Protein AF-A0AAV8WWB4-F1 (afdb_monomer)

Secondary structure (DSSP, 8-state):
------TT-EEEE----HHHHTTT----EEEEEEEEETTEEEEEEEEE--S---GGGTT-PPP-EEEEEE-S--TTPPPEE----TTTT--GGGEEE-TTS-EEEE---HHHHHHH-TTEE--TTS-GGGPEEE--S-EEEEE-

Foldseek 3Di:
DDDADDQQDWDWDWDWDPVCVVPVDLAWEWIWTWGHDNQKIWTATEGDHDPPDDVPNQPTAYKGFQWKFFPDPPPPFDIQGQPDPCQVVADPVQFRHHPVRRGRDGHQDLVSCCVRRVLHHSDPPRPSVSITMDRHSDIDTDID

Organism: NCBI:txid1586634

Structure (mmCIF, N/CA/C/O backbone):
data_AF-A0AAV8WWB4-F1
#
_entry.id   AF-A0AAV8WWB4-F1
#
loop_
_atom_site.group_PDB
_atom_site.id
_atom_site.type_symbol
_atom_site.label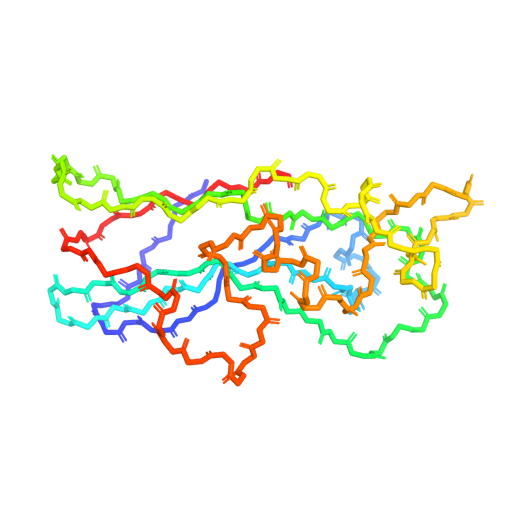_atom_id
_atom_site.label_alt_id
_atom_site.label_comp_id
_atom_site.label_asym_id
_atom_site.label_entity_id
_atom_site.label_seq_id
_atom_site.pdbx_PDB_ins_code
_atom_site.Cartn_x
_atom_site.Cartn_y
_atom_site.Cartn_z
_atom_site.occupancy
_atom_site.B_iso_or_equiv
_atom_site.auth_seq_id
_atom_site.auth_comp_id
_atom_site.auth_asym_id
_atom_site.auth_atom_id
_atom_site.pdbx_PDB_model_num
ATOM 1 N N . ALA A 1 1 ? -10.577 -7.244 -13.104 1.00 81.75 1 ALA A N 1
ATOM 2 C CA . ALA A 1 1 ? -10.768 -6.107 -14.028 1.00 81.75 1 ALA A CA 1
ATOM 3 C C . ALA A 1 1 ? -9.422 -5.768 -14.648 1.00 81.75 1 ALA A C 1
ATOM 5 O O . ALA A 1 1 ? -8.414 -6.030 -14.002 1.00 81.75 1 ALA A O 1
ATOM 6 N N . SER A 1 2 ? -9.411 -5.204 -15.853 1.00 86.19 2 SER A N 1
ATOM 7 C CA . SER A 1 2 ? -8.187 -4.791 -16.547 1.00 86.19 2 SER A CA 1
ATOM 8 C C . SER A 1 2 ? -8.357 -3.358 -17.031 1.00 86.19 2 SER A C 1
ATOM 10 O O . SER A 1 2 ? -9.446 -2.986 -17.465 1.00 86.19 2 SER A O 1
ATOM 12 N N . ILE A 1 3 ? -7.303 -2.558 -16.913 1.00 88.81 3 ILE A N 1
ATOM 13 C CA . ILE A 1 3 ? -7.277 -1.149 -17.306 1.00 88.81 3 ILE A CA 1
ATOM 14 C C . ILE A 1 3 ? -6.007 -0.948 -18.132 1.00 88.81 3 ILE A C 1
ATOM 16 O O . ILE A 1 3 ? -4.960 -1.489 -17.781 1.00 88.81 3 ILE A O 1
ATOM 20 N N . VAL A 1 4 ? -6.117 -0.202 -19.229 1.00 89.75 4 VAL A N 1
ATOM 21 C CA . VAL A 1 4 ? -4.979 0.235 -20.043 1.00 89.75 4 VAL A CA 1
ATOM 22 C C . VAL A 1 4 ? -4.732 1.702 -19.720 1.00 89.75 4 VAL A C 1
ATOM 24 O O . VAL A 1 4 ? -5.682 2.483 -19.657 1.00 89.75 4 VAL A O 1
ATOM 27 N N . VAL A 1 5 ? -3.475 2.052 -19.477 1.00 87.69 5 VAL A N 1
ATOM 28 C CA . VAL A 1 5 ? -3.032 3.416 -19.174 1.00 87.69 5 VAL A CA 1
ATOM 29 C C . VAL A 1 5 ? -1.979 3.847 -20.192 1.00 87.69 5 VAL A C 1
ATOM 31 O O . VAL A 1 5 ? -1.421 3.002 -20.888 1.00 87.69 5 VAL A O 1
ATOM 34 N N . GLU A 1 6 ? -1.739 5.152 -20.300 1.00 87.19 6 GLU A N 1
ATOM 35 C CA . GLU A 1 6 ? -0.713 5.713 -21.187 1.00 87.19 6 GLU A CA 1
ATOM 36 C C . GLU A 1 6 ? 0.713 5.393 -20.695 1.00 87.19 6 GLU A C 1
ATOM 38 O O . GLU A 1 6 ? 0.941 5.179 -19.504 1.00 87.19 6 GLU A O 1
ATOM 43 N N . ASP A 1 7 ? 1.694 5.406 -21.602 1.00 80.75 7 ASP A N 1
ATOM 44 C CA . ASP A 1 7 ? 3.087 5.014 -21.314 1.00 80.75 7 ASP A CA 1
ATOM 45 C C . ASP A 1 7 ? 3.827 5.964 -20.350 1.00 80.75 7 ASP A C 1
ATOM 47 O O . ASP A 1 7 ? 4.860 5.609 -19.786 1.00 80.75 7 ASP A O 1
ATOM 51 N N . ASN A 1 8 ? 3.314 7.177 -20.147 1.00 81.50 8 ASN A N 1
ATOM 52 C CA . ASN A 1 8 ? 3.821 8.172 -19.195 1.00 81.50 8 ASN A CA 1
ATOM 53 C C . ASN A 1 8 ? 2.869 8.368 -18.002 1.00 81.50 8 ASN A C 1
ATOM 55 O O . ASN A 1 8 ? 2.942 9.378 -17.292 1.00 81.50 8 ASN A O 1
ATOM 59 N N . TRP A 1 9 ? 1.931 7.439 -17.810 1.00 85.06 9 TRP A N 1
ATOM 60 C CA . TRP A 1 9 ? 0.906 7.578 -16.795 1.00 85.06 9 TRP A CA 1
ATOM 61 C C . TRP A 1 9 ? 1.513 7.561 -15.392 1.00 85.06 9 TRP A C 1
ATOM 63 O O . TRP A 1 9 ? 2.316 6.702 -15.028 1.00 85.06 9 TRP A O 1
ATOM 73 N N . SER A 1 10 ? 1.074 8.508 -14.571 1.00 84.25 10 SER A N 1
ATOM 74 C CA . SER A 1 10 ? 1.368 8.553 -13.146 1.00 84.25 10 SER A CA 1
ATOM 75 C C . SER A 1 10 ? 0.056 8.682 -12.405 1.00 84.25 10 SER A C 1
ATOM 77 O O . SER A 1 10 ? -0.716 9.616 -12.640 1.00 84.25 10 SER A O 1
ATOM 79 N N . GLY A 1 11 ? -0.217 7.740 -11.512 1.00 82.62 11 GLY A N 1
ATOM 80 C CA . GLY A 1 11 ? -1.476 7.756 -10.803 1.00 82.62 11 GLY A CA 1
ATOM 81 C C . GLY A 1 11 ? -1.571 6.759 -9.668 1.00 82.62 11 GLY A C 1
ATOM 82 O O . GLY A 1 11 ? -0.602 6.164 -9.193 1.00 82.62 11 GLY A O 1
ATOM 83 N N . ARG A 1 12 ? -2.800 6.654 -9.179 1.00 80.88 12 ARG A N 1
ATOM 84 C CA . ARG A 1 12 ? -3.166 5.956 -7.954 1.00 80.88 12 ARG A CA 1
ATOM 85 C C . ARG A 1 12 ? -4.295 4.985 -8.282 1.00 80.88 12 ARG A C 1
ATOM 87 O O . ARG A 1 12 ? -5.247 5.360 -8.959 1.00 80.88 12 ARG A O 1
ATOM 94 N N . ILE A 1 13 ? -4.195 3.753 -7.796 1.00 81.50 13 ILE A N 1
ATOM 95 C CA . ILE A 1 13 ? -5.238 2.728 -7.878 1.00 81.50 13 ILE A CA 1
ATOM 96 C C . ILE A 1 13 ? -5.637 2.360 -6.452 1.00 81.50 13 ILE A C 1
ATOM 98 O O . ILE A 1 13 ? -4.793 2.034 -5.622 1.00 81.50 13 ILE A O 1
ATOM 102 N N . TRP A 1 14 ? -6.929 2.404 -6.158 1.00 76.25 14 TRP A N 1
ATOM 103 C CA . TRP A 1 14 ? -7.485 2.007 -4.868 1.00 76.25 14 TRP A CA 1
ATOM 104 C C . TRP A 1 14 ? -8.812 1.285 -5.084 1.00 76.25 14 TRP A C 1
ATOM 106 O O . TRP A 1 14 ? -9.434 1.393 -6.143 1.00 76.25 14 TRP A O 1
ATOM 116 N N . ALA A 1 15 ? -9.251 0.544 -4.072 1.00 73.56 15 ALA A N 1
ATOM 117 C CA . ALA A 1 15 ? -10.566 -0.077 -4.055 1.00 73.56 15 ALA A CA 1
ATOM 118 C C . ALA A 1 15 ? -11.411 0.486 -2.922 1.00 73.56 15 ALA A C 1
ATOM 120 O O . ALA A 1 15 ? -10.913 0.978 -1.911 1.00 73.56 15 ALA A O 1
ATOM 121 N N . GLN A 1 16 ? -12.720 0.379 -3.103 1.00 70.50 16 GLN A N 1
ATOM 122 C CA . GLN A 1 16 ? -13.706 0.803 -2.131 1.00 70.50 16 GLN A CA 1
ATOM 123 C C . GLN A 1 16 ? -14.805 -0.261 -2.061 1.00 70.50 16 GLN A C 1
ATOM 125 O O . GLN A 1 16 ? -15.253 -0.744 -3.104 1.00 70.50 16 GLN A O 1
ATOM 130 N N . SER A 1 17 ? -15.234 -0.626 -0.845 1.00 65.75 17 SER A N 1
ATOM 131 C CA . SER A 1 17 ? -16.342 -1.573 -0.676 1.00 65.75 17 SER A CA 1
ATOM 132 C C . SER A 1 17 ? -17.645 -1.000 -1.246 1.00 65.75 17 SER A C 1
ATOM 134 O O . SER A 1 17 ? -17.825 0.218 -1.359 1.00 65.75 17 SER A O 1
ATOM 136 N N . ALA A 1 18 ? -18.580 -1.878 -1.608 1.00 67.69 18 ALA A N 1
ATOM 137 C CA . ALA A 1 18 ? -19.890 -1.451 -2.089 1.00 67.69 18 ALA A CA 1
ATOM 138 C C . ALA A 1 18 ? -20.659 -0.641 -1.028 1.00 67.69 18 ALA A C 1
ATOM 140 O O . ALA A 1 18 ? -21.346 0.316 -1.386 1.00 67.69 18 ALA A O 1
ATOM 141 N N . GLU A 1 19 ? -20.485 -0.948 0.265 1.00 62.69 19 GLU A N 1
ATOM 142 C CA . GLU A 1 19 ? -21.125 -0.193 1.352 1.00 62.69 19 GLU A CA 1
ATOM 143 C C . GLU A 1 19 ? -20.630 1.261 1.416 1.00 62.69 19 GLU A C 1
ATOM 145 O O . GLU A 1 19 ? -21.394 2.178 1.723 1.00 62.69 19 GLU A O 1
ATOM 150 N N . CYS A 1 20 ? -19.366 1.494 1.056 1.00 62.34 20 CYS A N 1
ATOM 151 C CA . CYS A 1 20 ? -18.754 2.819 1.044 1.00 62.34 20 CYS A CA 1
ATOM 152 C C . CYS A 1 20 ? -19.247 3.722 -0.103 1.00 62.34 20 CYS A C 1
ATOM 154 O O . CYS A 1 20 ? -19.266 4.948 0.056 1.00 62.34 20 CYS A O 1
ATOM 156 N N . LYS A 1 21 ? -19.664 3.151 -1.248 1.00 59.22 21 LYS A N 1
ATOM 157 C CA . LYS A 1 21 ? -20.134 3.921 -2.421 1.00 59.22 21 LYS A CA 1
ATOM 158 C C . LYS A 1 21 ? -21.401 4.730 -2.135 1.00 59.22 21 LYS A C 1
ATOM 160 O O . LYS A 1 21 ? -21.576 5.805 -2.702 1.00 59.22 21 LYS A O 1
ATOM 165 N N . ALA A 1 22 ? -22.265 4.246 -1.244 1.00 55.84 22 ALA A N 1
ATOM 166 C CA . ALA A 1 22 ? -23.535 4.896 -0.923 1.00 55.84 22 ALA A CA 1
ATOM 167 C C . ALA A 1 22 ? -23.400 6.089 0.046 1.00 55.84 22 ALA A C 1
ATOM 169 O O . ALA A 1 22 ? -24.311 6.910 0.124 1.00 55.84 22 ALA A O 1
ATOM 170 N N . LYS A 1 23 ? -22.287 6.201 0.788 1.00 56.09 23 LYS A N 1
ATOM 171 C CA . LYS A 1 23 ? -22.160 7.136 1.926 1.00 56.09 23 LYS A CA 1
ATOM 172 C C . LYS A 1 23 ? -21.008 8.148 1.833 1.00 56.09 23 LYS A C 1
ATOM 174 O O . LYS A 1 23 ? -20.709 8.786 2.834 1.00 56.09 23 LYS A O 1
ATOM 179 N N . ARG A 1 24 ? -20.377 8.337 0.659 1.00 54.19 24 ARG A N 1
ATOM 180 C CA . ARG A 1 24 ? -19.199 9.228 0.473 1.00 54.19 24 ARG A CA 1
ATOM 181 C C . ARG A 1 24 ? -18.171 9.050 1.604 1.00 54.19 24 ARG A C 1
ATOM 183 O O . ARG A 1 24 ? -17.835 9.989 2.320 1.00 54.19 24 ARG A O 1
ATOM 190 N N . CYS A 1 25 ? -17.705 7.817 1.795 1.00 55.00 25 CYS A N 1
ATOM 191 C CA . CYS A 1 25 ? -16.743 7.519 2.850 1.00 55.00 25 CYS A CA 1
ATOM 192 C C . CYS A 1 25 ? -15.353 8.096 2.509 1.00 55.00 25 CYS A C 1
ATOM 194 O O . CYS A 1 25 ? -14.642 7.528 1.683 1.00 55.00 25 CYS A O 1
ATOM 196 N N . ASN A 1 26 ? -14.945 9.173 3.193 1.00 53.44 26 ASN A N 1
ATOM 197 C CA . ASN A 1 26 ? -13.541 9.594 3.317 1.00 53.44 26 ASN A CA 1
ATOM 198 C C . ASN A 1 26 ? -12.842 8.679 4.341 1.00 53.44 26 ASN A C 1
ATOM 200 O O . ASN A 1 26 ? -12.512 9.087 5.452 1.00 53.44 26 ASN A O 1
ATOM 204 N N . SER A 1 27 ? -12.732 7.394 4.007 1.00 53.94 27 SER A N 1
ATOM 205 C CA . SER A 1 27 ? -12.089 6.387 4.859 1.00 53.94 27 SER A CA 1
ATOM 206 C C . SER A 1 27 ? -10.568 6.450 4.687 1.00 53.94 27 SER A C 1
ATOM 208 O O . SER A 1 27 ? -10.124 6.868 3.621 1.00 53.94 27 SER A O 1
ATOM 210 N N . PRO A 1 28 ? -9.735 6.018 5.651 1.00 54.97 28 PRO A N 1
ATOM 211 C CA . PRO A 1 28 ? -8.362 5.640 5.317 1.00 54.97 28 PRO A CA 1
ATOM 212 C C . PRO A 1 28 ? -8.391 4.584 4.207 1.00 54.97 28 PRO A C 1
ATOM 214 O O . PRO A 1 28 ? -9.237 3.693 4.239 1.00 54.97 28 PRO A O 1
ATOM 217 N N . TYR A 1 29 ? -7.512 4.686 3.217 1.00 62.38 29 TYR A N 1
ATOM 218 C CA . TYR A 1 29 ? -7.388 3.686 2.160 1.00 62.38 29 TYR A CA 1
ATOM 219 C C . TYR A 1 29 ? -5.926 3.528 1.779 1.00 62.38 29 TYR A C 1
ATOM 221 O O . TYR A 1 29 ? -5.135 4.470 1.793 1.00 62.38 29 TYR A O 1
ATOM 229 N N . THR A 1 30 ? -5.560 2.311 1.415 1.00 64.69 30 THR A N 1
ATOM 230 C CA . THR A 1 30 ? -4.247 2.070 0.839 1.00 64.69 30 THR A CA 1
ATOM 231 C C . THR A 1 30 ? -4.355 2.194 -0.667 1.00 64.69 30 THR A C 1
ATOM 233 O O . THR A 1 30 ? -5.346 1.812 -1.292 1.00 64.69 30 THR A O 1
ATOM 236 N N . VAL A 1 31 ? -3.327 2.783 -1.244 1.00 72.44 31 VAL A N 1
ATOM 237 C CA . VAL A 1 31 ? -3.236 3.131 -2.647 1.00 72.44 31 VAL A CA 1
ATOM 238 C C . VAL A 1 31 ? -2.080 2.362 -3.245 1.00 72.44 31 VAL A C 1
ATOM 240 O O . VAL A 1 31 ? -0.959 2.426 -2.752 1.00 72.44 31 VAL A O 1
ATOM 243 N N . ALA A 1 32 ? -2.335 1.677 -4.346 1.00 76.38 32 ALA A N 1
ATOM 244 C CA . ALA A 1 32 ? -1.278 1.274 -5.246 1.00 76.38 32 ALA A CA 1
ATOM 245 C C . ALA A 1 32 ? -0.869 2.498 -6.071 1.00 76.38 32 ALA A C 1
ATOM 247 O O . ALA A 1 32 ? -1.681 3.058 -6.809 1.00 76.38 32 ALA A O 1
ATOM 248 N N . VAL A 1 33 ? 0.370 2.944 -5.913 1.00 78.56 33 VAL A N 1
ATOM 249 C CA . VAL A 1 33 ? 0.956 4.030 -6.699 1.00 78.56 33 VAL A CA 1
ATOM 250 C C . VAL A 1 33 ? 1.768 3.395 -7.814 1.00 78.56 33 VAL A C 1
ATOM 252 O O . VAL A 1 33 ? 2.627 2.550 -7.551 1.00 78.56 33 VAL A O 1
ATOM 255 N N . LEU A 1 34 ? 1.494 3.795 -9.052 1.00 78.56 34 LEU A N 1
ATOM 256 C CA . LEU A 1 34 ? 2.315 3.413 -10.192 1.00 78.56 34 LEU A CA 1
ATOM 257 C C . LEU A 1 34 ? 2.664 4.664 -10.990 1.00 78.56 34 LEU A C 1
ATOM 259 O O . LEU A 1 34 ? 1.810 5.519 -11.241 1.00 78.56 34 LEU A O 1
ATOM 263 N N . LYS A 1 35 ? 3.929 4.745 -11.386 1.00 81.12 35 LYS A N 1
ATOM 264 C CA . LYS A 1 35 ? 4.475 5.808 -12.220 1.00 81.12 35 LYS A CA 1
ATOM 265 C C . LYS A 1 35 ? 5.268 5.174 -13.351 1.00 81.12 35 LYS A C 1
ATOM 267 O O . LYS A 1 35 ? 6.272 4.511 -13.097 1.00 81.12 35 LYS A O 1
ATOM 272 N N . PHE A 1 36 ? 4.807 5.362 -14.578 1.00 77.62 36 PHE A N 1
ATOM 273 C CA . PHE A 1 36 ? 5.469 4.877 -15.780 1.00 77.62 36 PHE A CA 1
ATOM 274 C C . PHE A 1 36 ? 6.411 5.968 -16.309 1.00 77.62 36 PHE A C 1
ATOM 276 O O . PHE A 1 36 ? 5.990 7.095 -16.565 1.00 77.62 36 PHE A O 1
ATOM 283 N N . GLU A 1 37 ? 7.699 5.646 -16.432 1.00 73.94 37 GLU A N 1
ATOM 284 C CA . GLU A 1 37 ? 8.742 6.518 -16.979 1.00 73.94 37 GLU A CA 1
ATOM 285 C C . GLU A 1 37 ? 9.468 5.796 -18.122 1.00 73.94 37 GLU A C 1
ATOM 287 O O . GLU A 1 37 ? 10.392 5.005 -17.910 1.00 73.94 37 GLU A O 1
ATOM 292 N N . GLU A 1 38 ? 9.035 6.072 -19.355 1.00 73.06 38 GLU A N 1
ATOM 293 C CA . GLU A 1 38 ? 9.545 5.482 -2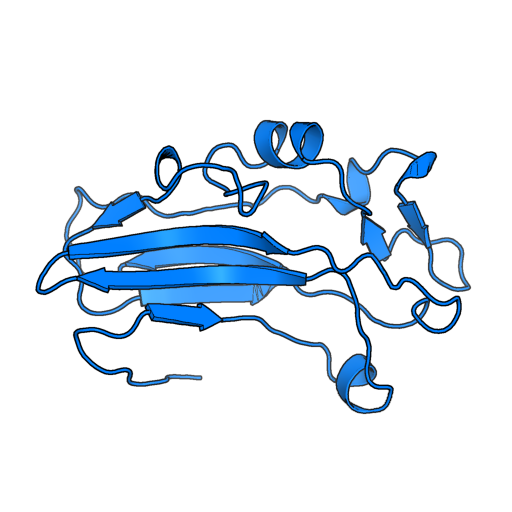0.601 1.00 73.06 38 GLU A CA 1
ATOM 294 C C . GLU A 1 38 ? 9.517 3.940 -20.627 1.00 73.06 38 GLU A C 1
ATOM 296 O O . GLU A 1 38 ? 8.607 3.332 -21.178 1.00 73.06 38 GLU A O 1
ATOM 301 N N . LYS A 1 39 ? 10.550 3.295 -20.067 1.00 67.81 39 LYS A N 1
ATOM 302 C CA . LYS A 1 39 ? 10.759 1.833 -20.027 1.00 67.81 39 LYS A CA 1
ATOM 303 C C . LYS A 1 39 ? 10.862 1.281 -18.610 1.00 67.81 39 LYS A C 1
ATOM 305 O O . LYS A 1 39 ? 11.093 0.083 -18.433 1.00 67.81 39 LYS A O 1
ATOM 310 N N . THR A 1 40 ? 10.778 2.154 -17.617 1.00 66.12 40 THR A N 1
ATOM 311 C CA . THR A 1 40 ? 10.927 1.826 -16.207 1.00 66.12 40 THR A CA 1
ATOM 312 C C . THR A 1 40 ? 9.674 2.284 -15.494 1.00 66.12 40 THR A C 1
ATOM 314 O O . THR A 1 40 ? 9.235 3.415 -15.655 1.00 66.12 40 THR A O 1
ATOM 317 N N . VAL A 1 41 ? 9.087 1.408 -14.700 1.00 73.19 41 VAL A N 1
ATOM 318 C CA . VAL A 1 41 ? 7.906 1.736 -13.916 1.00 73.19 41 VAL A CA 1
ATOM 319 C C . VAL A 1 41 ? 8.288 1.650 -12.456 1.00 73.19 41 VAL A C 1
ATOM 321 O O . VAL A 1 41 ? 8.844 0.651 -11.988 1.00 73.19 41 VAL A O 1
ATOM 324 N N . MET A 1 42 ? 8.006 2.733 -11.748 1.00 68.94 42 MET A N 1
ATOM 325 C CA . MET A 1 42 ? 8.141 2.820 -10.309 1.00 68.94 42 MET A CA 1
ATOM 326 C C . MET A 1 42 ? 6.803 2.438 -9.690 1.00 68.94 42 MET A C 1
ATOM 328 O O . MET A 1 42 ? 5.755 2.985 -10.038 1.00 68.94 42 MET A O 1
ATOM 332 N N . THR A 1 43 ? 6.834 1.471 -8.785 1.00 70.31 43 THR A N 1
ATOM 333 C CA . THR A 1 43 ? 5.647 0.970 -8.095 1.00 70.31 43 THR A CA 1
ATOM 334 C C . THR A 1 43 ? 5.843 1.048 -6.597 1.00 70.31 43 THR A C 1
ATOM 336 O O . THR A 1 43 ? 6.929 0.790 -6.085 1.00 70.31 43 THR A O 1
ATOM 339 N N . GLY A 1 44 ? 4.787 1.401 -5.881 1.00 63.62 44 GLY A N 1
ATOM 340 C CA . GLY A 1 44 ? 4.808 1.448 -4.429 1.00 63.62 44 GLY A CA 1
ATOM 341 C C . GLY A 1 44 ? 3.414 1.249 -3.868 1.00 63.62 44 GLY A C 1
ATOM 342 O O . GLY A 1 44 ? 2.421 1.681 -4.452 1.00 63.62 44 GLY A O 1
ATOM 343 N N . ILE A 1 45 ? 3.334 0.586 -2.722 1.00 67.12 45 ILE A N 1
ATOM 344 C CA . ILE A 1 45 ? 2.103 0.545 -1.936 1.00 67.12 45 ILE A CA 1
ATOM 345 C C . ILE A 1 45 ? 2.176 1.719 -0.977 1.00 67.12 45 ILE A C 1
ATOM 347 O O . ILE A 1 45 ? 3.074 1.764 -0.149 1.00 67.12 45 ILE A O 1
ATOM 351 N N . MET A 1 46 ? 1.263 2.673 -1.092 1.00 63.31 46 MET A N 1
ATOM 352 C CA . MET A 1 46 ? 1.220 3.853 -0.242 1.00 63.31 46 MET A CA 1
ATOM 353 C C . MET A 1 46 ? 0.003 3.824 0.670 1.00 63.31 46 MET A C 1
ATOM 355 O O . MET A 1 46 ? -1.121 3.593 0.224 1.00 63.31 46 MET A O 1
ATOM 359 N N . PHE A 1 47 ? 0.205 4.126 1.945 1.00 62.19 47 PHE A N 1
ATOM 360 C CA . PHE A 1 47 ? -0.888 4.296 2.897 1.00 62.19 47 PHE A CA 1
ATOM 361 C C . PHE A 1 47 ? -1.350 5.754 2.892 1.00 62.19 47 PHE A C 1
ATOM 363 O O . PHE A 1 47 ? -0.646 6.631 3.382 1.00 62.19 47 PHE A O 1
ATOM 370 N N . GLN A 1 48 ? -2.526 6.027 2.316 1.00 58.84 48 GLN A N 1
ATOM 371 C CA . GLN A 1 48 ? -3.104 7.370 2.291 1.00 58.84 48 GLN A CA 1
ATOM 372 C C . GLN A 1 48 ? -4.138 7.529 3.396 1.00 58.84 48 GLN A C 1
ATOM 374 O O . GLN A 1 48 ? -5.084 6.749 3.538 1.00 58.84 48 GLN A O 1
ATOM 379 N N . LEU A 1 49 ? -3.956 8.575 4.195 1.00 55.09 49 LEU A N 1
ATOM 380 C CA . LEU A 1 49 ? -4.848 8.892 5.298 1.00 55.09 49 LEU A CA 1
ATOM 381 C C . LEU A 1 49 ? -5.401 10.291 5.099 1.00 55.09 49 LEU A C 1
ATOM 383 O O . LEU A 1 49 ? -4.648 11.260 5.060 1.00 55.09 49 LEU A O 1
ATOM 387 N N . GLN A 1 50 ? -6.724 10.403 5.043 1.00 48.16 50 GLN A N 1
ATOM 388 C CA . GLN A 1 50 ? -7.385 11.696 5.121 1.00 48.16 50 GLN A CA 1
ATOM 389 C C . GLN A 1 50 ? -7.879 11.912 6.555 1.00 48.16 50 GLN A C 1
ATOM 391 O O . GLN A 1 50 ? -8.564 11.072 7.136 1.00 48.16 50 GLN A O 1
ATOM 396 N N . THR A 1 51 ? -7.501 13.044 7.145 1.00 41.19 51 THR A N 1
ATOM 397 C CA . THR A 1 51 ? -7.735 13.417 8.553 1.00 41.19 51 THR A CA 1
ATOM 398 C C . THR A 1 51 ? -9.197 13.732 8.895 1.00 41.19 51 THR A C 1
ATOM 400 O O . THR A 1 51 ? -9.508 14.029 10.047 1.00 41.19 51 THR A O 1
ATOM 403 N N . ALA A 1 52 ? -10.125 13.629 7.943 1.00 40.66 52 ALA A N 1
ATOM 404 C CA . ALA A 1 52 ? -11.536 13.956 8.132 1.00 40.66 52 ALA A CA 1
ATOM 405 C C . ALA A 1 52 ? -12.359 12.731 8.572 1.00 40.66 52 ALA A C 1
ATOM 407 O O . ALA A 1 52 ? -13.267 12.282 7.876 1.00 40.66 52 ALA A O 1
ATOM 408 N N . LEU A 1 53 ? -12.040 12.179 9.743 1.00 47.47 53 LEU A N 1
ATOM 409 C CA . LEU A 1 53 ? -12.843 11.126 10.365 1.00 47.47 53 LEU A CA 1
ATOM 410 C C . LEU A 1 53 ? -14.014 11.746 11.137 1.00 47.47 53 LEU A C 1
ATOM 412 O O . LEU A 1 53 ? -13.927 11.953 12.343 1.00 47.47 53 LEU A O 1
ATOM 416 N N . THR A 1 54 ? -15.116 12.046 10.452 1.00 49.75 54 THR A N 1
ATOM 417 C CA . THR A 1 54 ? -16.406 12.282 11.121 1.00 49.75 54 THR A CA 1
ATOM 418 C C . THR A 1 54 ? -17.022 10.946 11.557 1.00 49.75 54 THR A C 1
ATOM 420 O O . THR A 1 54 ? -16.865 9.941 10.863 1.00 49.75 54 THR A O 1
ATOM 423 N N . ASP A 1 55 ? -17.763 10.927 12.672 1.00 50.22 55 ASP A N 1
ATOM 424 C CA . ASP A 1 55 ? -18.331 9.731 13.337 1.00 50.22 55 ASP A CA 1
ATOM 425 C C . ASP A 1 55 ? -19.175 8.784 12.449 1.00 50.22 55 ASP A C 1
ATOM 427 O O . ASP A 1 55 ? -19.462 7.653 12.839 1.00 50.22 55 ASP A O 1
ATOM 431 N N . GLN A 1 56 ? -19.553 9.199 11.236 1.00 50.03 56 GLN A N 1
ATOM 432 C CA . GLN A 1 56 ? -20.369 8.411 10.304 1.00 50.03 56 GLN A CA 1
ATOM 433 C C . GLN A 1 56 ? -19.621 7.274 9.574 1.00 50.03 56 GLN A C 1
ATOM 435 O O . GLN A 1 56 ? -20.248 6.485 8.870 1.00 50.03 56 GLN A O 1
ATOM 440 N N . LEU A 1 57 ? -18.303 7.145 9.753 1.00 52.56 57 LEU A N 1
ATOM 441 C CA . LEU A 1 57 ? -17.443 6.204 9.009 1.00 52.56 57 LEU A CA 1
ATOM 442 C C . LEU A 1 57 ? -17.335 4.793 9.623 1.00 52.56 57 LEU A C 1
ATOM 444 O O . LEU A 1 57 ? -16.602 3.949 9.114 1.00 52.56 57 LEU A O 1
ATOM 448 N N . ARG A 1 58 ? -18.088 4.492 10.689 1.00 52.38 58 ARG A N 1
ATOM 449 C CA . ARG A 1 58 ? -18.010 3.219 11.441 1.00 52.38 58 ARG A CA 1
ATOM 450 C C . ARG A 1 58 ? -18.498 1.971 10.685 1.00 52.38 58 ARG A C 1
ATOM 452 O O . ARG A 1 58 ? -18.455 0.883 11.245 1.00 52.38 58 ARG A O 1
ATOM 459 N N . GLN A 1 59 ? -18.992 2.103 9.455 1.00 51.78 59 GLN A N 1
ATOM 460 C CA . GLN A 1 59 ? -19.562 0.996 8.663 1.00 51.78 59 GLN A CA 1
ATOM 461 C C . GLN A 1 59 ? -18.785 0.687 7.377 1.00 51.78 59 GLN A C 1
ATOM 463 O O . GLN A 1 59 ? -19.178 -0.194 6.625 1.00 51.78 59 GLN A O 1
ATOM 468 N N . CYS A 1 60 ? -17.706 1.417 7.103 1.00 52.03 60 CYS A N 1
ATOM 469 C CA . CYS A 1 60 ? -17.000 1.343 5.833 1.00 52.03 60 CYS A CA 1
ATOM 470 C C . CYS A 1 60 ? -15.772 0.424 5.962 1.00 52.03 60 CYS A C 1
ATOM 472 O O . CYS A 1 60 ? -14.776 0.803 6.578 1.00 52.03 60 CYS A O 1
ATOM 474 N N . GLN A 1 61 ? -15.847 -0.797 5.411 1.00 52.53 61 GLN A N 1
ATOM 475 C CA . GLN A 1 61 ? -14.702 -1.710 5.364 1.00 52.53 61 GLN A CA 1
ATOM 476 C C . GLN A 1 61 ? -13.707 -1.241 4.297 1.00 52.53 61 GLN A C 1
ATOM 478 O O . GLN A 1 61 ? -14.051 -1.022 3.131 1.00 52.53 61 GLN A O 1
ATOM 483 N N . VAL A 1 62 ? -12.455 -1.074 4.712 1.00 57.06 62 VAL A N 1
ATOM 484 C CA . VAL A 1 62 ? -11.363 -0.629 3.847 1.00 57.06 62 VAL A CA 1
ATOM 485 C C . VAL A 1 62 ? -10.666 -1.849 3.267 1.00 57.06 62 VAL A C 1
ATOM 487 O O . VAL A 1 62 ? -10.274 -2.746 4.007 1.00 57.06 62 VAL A O 1
ATOM 490 N N . TRP A 1 63 ? -10.503 -1.856 1.948 1.00 53.47 63 TRP A N 1
ATOM 491 C CA . TRP A 1 63 ? -9.733 -2.867 1.234 1.00 53.47 63 TRP A CA 1
ATOM 492 C C . TRP A 1 63 ? -8.337 -2.313 0.976 1.00 53.47 63 TRP A C 1
ATOM 494 O O . TRP A 1 63 ? -8.195 -1.169 0.532 1.00 53.47 63 TRP A O 1
ATOM 504 N N . LEU A 1 64 ? -7.312 -3.102 1.276 1.00 65.12 64 LEU A N 1
ATOM 505 C CA . LEU A 1 64 ? -5.921 -2.678 1.166 1.00 65.12 64 LEU A CA 1
ATOM 506 C C . LEU A 1 64 ? -5.312 -3.378 -0.061 1.00 65.12 64 LE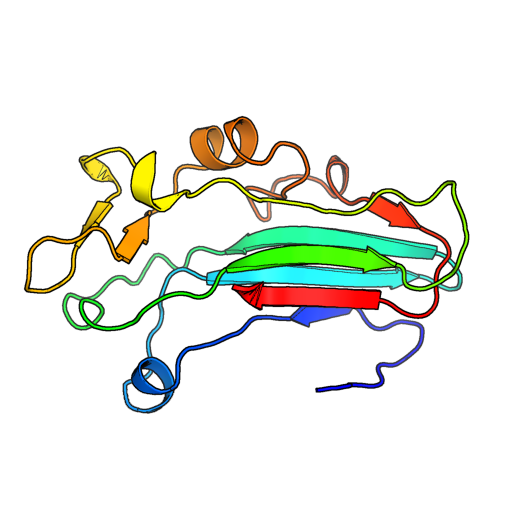U A C 1
ATOM 508 O O . LEU A 1 64 ? -5.461 -4.596 -0.198 1.00 65.12 64 LEU A O 1
ATOM 512 N N . PRO A 1 65 ? -4.621 -2.673 -0.977 1.00 62.03 65 PRO A N 1
ATOM 513 C CA . PRO A 1 65 ? -3.690 -3.307 -1.892 1.00 62.03 65 PRO A CA 1
ATOM 514 C C . PRO A 1 65 ? -2.674 -4.099 -1.072 1.00 62.03 65 PRO A C 1
ATOM 516 O O . PRO A 1 65 ? -1.930 -3.541 -0.266 1.00 62.03 65 PRO A O 1
ATOM 519 N N . LYS A 1 66 ? -2.693 -5.414 -1.261 1.00 77.75 66 LYS A N 1
ATOM 520 C CA . LYS A 1 66 ? -1.784 -6.354 -0.607 1.00 77.75 66 LYS A CA 1
ATOM 521 C C . LYS A 1 66 ? -0.510 -6.521 -1.410 1.00 77.75 66 LYS A C 1
ATOM 523 O O . LYS A 1 66 ? 0.536 -6.803 -0.836 1.00 77.75 66 LYS A O 1
ATOM 528 N N . GLU A 1 67 ? -0.606 -6.360 -2.727 1.00 83.62 67 GLU A N 1
ATOM 529 C CA . GLU A 1 67 ? 0.474 -6.712 -3.635 1.00 83.62 67 GLU A CA 1
ATOM 530 C C . GLU A 1 67 ? 0.383 -5.953 -4.960 1.00 83.62 67 GLU A C 1
ATOM 532 O O . GLU A 1 67 ? -0.696 -5.818 -5.541 1.00 83.62 67 GLU A O 1
ATOM 537 N N . ILE A 1 68 ? 1.529 -5.485 -5.449 1.00 84.62 68 ILE A N 1
ATOM 538 C CA . ILE A 1 68 ? 1.721 -4.982 -6.809 1.00 84.62 68 ILE A CA 1
ATOM 539 C C . ILE A 1 68 ? 2.876 -5.772 -7.405 1.00 84.62 68 ILE A C 1
ATOM 541 O O . ILE A 1 68 ? 4.030 -5.598 -6.999 1.00 84.62 68 ILE A O 1
ATOM 545 N N . GLN A 1 69 ? 2.562 -6.627 -8.371 1.00 86.69 69 GLN A N 1
ATOM 546 C CA . GLN A 1 69 ? 3.546 -7.478 -9.027 1.00 86.69 69 GLN A CA 1
ATOM 547 C C . GLN A 1 69 ? 3.626 -7.168 -10.527 1.00 86.69 69 GLN A C 1
ATOM 549 O O . GLN A 1 69 ? 2.589 -7.071 -11.192 1.00 86.69 69 GLN A O 1
ATOM 554 N N . PRO A 1 70 ? 4.832 -7.008 -11.092 1.00 86.06 70 PRO A N 1
ATOM 555 C CA . PRO A 1 70 ? 4.999 -6.975 -12.536 1.00 86.06 70 PRO A CA 1
ATOM 556 C C . PRO A 1 70 ? 4.642 -8.344 -13.117 1.00 86.06 70 PRO A C 1
ATOM 558 O O . PRO A 1 70 ? 5.041 -9.377 -12.589 1.00 86.06 70 PRO A O 1
ATOM 561 N N . THR A 1 71 ? 3.890 -8.361 -14.215 1.00 84.44 71 THR A N 1
ATOM 562 C CA . THR A 1 71 ? 3.475 -9.616 -14.868 1.00 84.44 71 THR A CA 1
ATOM 563 C C . THR A 1 71 ? 4.451 -10.090 -15.941 1.00 84.44 71 THR A C 1
ATOM 565 O O . THR A 1 71 ? 4.281 -11.182 -16.479 1.00 84.44 71 THR A O 1
ATOM 568 N N . SER A 1 72 ? 5.470 -9.292 -16.274 1.00 74.44 72 SER A N 1
ATOM 569 C CA . SER A 1 72 ? 6.538 -9.730 -17.176 1.00 74.44 72 SER A CA 1
ATOM 570 C C . SER A 1 72 ? 7.513 -10.671 -16.446 1.00 74.44 72 SER A C 1
ATOM 572 O O . SER A 1 72 ? 7.797 -10.461 -15.267 1.00 74.44 72 SER A O 1
ATOM 574 N N . PRO A 1 73 ? 8.069 -11.688 -17.130 1.00 60.88 73 PRO A N 1
ATOM 575 C CA . PRO A 1 73 ? 8.913 -12.731 -16.533 1.00 60.88 73 PRO A CA 1
ATOM 576 C C . PRO A 1 73 ? 10.319 -12.256 -16.122 1.00 60.88 73 PRO A C 1
ATOM 578 O O . PRO A 1 73 ? 11.226 -13.066 -15.942 1.00 60.88 73 PRO A O 1
ATOM 581 N N . ASN A 1 74 ? 10.545 -10.950 -15.988 1.00 65.94 74 ASN A N 1
ATOM 582 C CA . ASN A 1 74 ? 11.854 -10.426 -15.631 1.00 65.94 74 ASN A CA 1
ATOM 583 C C . ASN A 1 74 ? 12.149 -10.717 -14.148 1.00 65.94 74 ASN A C 1
ATOM 585 O O . ASN A 1 74 ? 11.710 -9.993 -13.256 1.00 65.94 74 ASN A O 1
ATOM 589 N N . HIS A 1 75 ? 12.913 -11.782 -13.890 1.00 64.12 75 HIS A N 1
ATOM 590 C CA . HIS A 1 75 ? 13.236 -12.301 -12.552 1.00 64.12 75 HIS A CA 1
ATOM 591 C C . HIS A 1 75 ? 13.952 -11.306 -11.617 1.00 64.12 75 HIS A C 1
ATOM 593 O O . HIS A 1 75 ? 14.115 -11.583 -10.432 1.00 64.12 75 HIS A O 1
ATOM 599 N N . SER A 1 76 ? 14.402 -10.160 -12.132 1.00 73.50 76 SER A N 1
ATOM 600 C CA . SER A 1 76 ? 15.055 -9.100 -11.358 1.00 73.50 76 SER A CA 1
ATOM 601 C C . SER A 1 76 ? 14.079 -8.117 -10.707 1.00 73.50 76 SER A C 1
ATOM 603 O O . SER A 1 76 ? 14.485 -7.348 -9.833 1.00 73.50 76 SER A O 1
ATOM 605 N N . CYS A 1 77 ? 12.807 -8.117 -11.111 1.00 80.31 77 CYS A N 1
ATOM 606 C CA . CYS A 1 77 ? 11.831 -7.188 -10.568 1.00 80.31 77 CYS A CA 1
ATOM 607 C C . CYS A 1 77 ? 11.306 -7.641 -9.206 1.00 80.31 77 CYS A C 1
ATOM 609 O O . CYS A 1 77 ? 10.839 -8.765 -9.039 1.00 80.31 77 CYS A O 1
ATOM 611 N N . LYS A 1 78 ? 11.348 -6.729 -8.232 1.00 82.31 78 LYS A N 1
ATOM 612 C CA . LYS A 1 78 ? 10.763 -6.950 -6.909 1.00 82.31 78 LYS A CA 1
ATOM 613 C C . LYS A 1 78 ? 9.269 -6.636 -6.928 1.00 82.31 78 LYS A C 1
ATOM 615 O O . LYS A 1 78 ? 8.837 -5.682 -7.571 1.00 82.31 78 LYS A O 1
ATOM 620 N N . THR A 1 79 ? 8.514 -7.413 -6.166 1.00 82.31 79 THR A N 1
ATOM 621 C CA . THR A 1 79 ? 7.090 -7.193 -5.908 1.00 82.31 79 THR A CA 1
ATOM 622 C C . THR A 1 79 ? 6.920 -6.294 -4.689 1.00 82.31 79 THR A C 1
ATOM 624 O O . THR A 1 79 ? 7.536 -6.540 -3.648 1.00 82.31 79 THR A O 1
ATOM 627 N N . ALA A 1 80 ? 6.070 -5.271 -4.790 1.00 81.56 80 ALA A N 1
ATOM 628 C CA . ALA A 1 80 ? 5.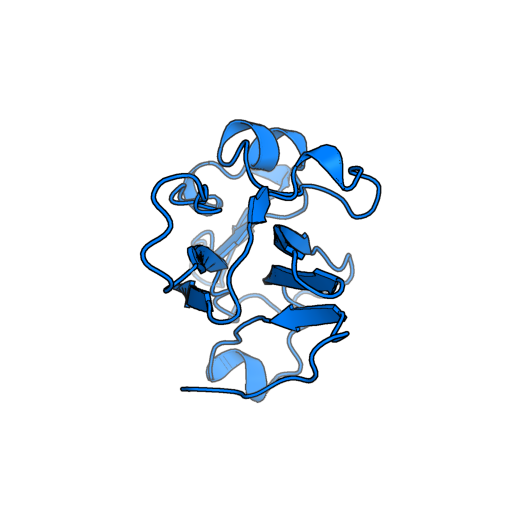672 -4.499 -3.618 1.00 81.56 80 ALA A CA 1
ATOM 629 C C . ALA A 1 80 ? 4.594 -5.302 -2.894 1.00 81.56 80 ALA A C 1
ATOM 631 O O . ALA A 1 80 ? 3.535 -5.542 -3.467 1.00 81.56 80 ALA A O 1
ATOM 632 N N . VAL A 1 81 ? 4.857 -5.739 -1.662 1.00 83.19 81 VAL A N 1
ATOM 633 C CA . VAL A 1 81 ? 3.912 -6.555 -0.889 1.00 83.19 81 VAL A CA 1
ATOM 634 C C . VAL A 1 81 ? 3.748 -6.008 0.524 1.00 83.19 81 VAL A C 1
ATOM 636 O O . VAL A 1 81 ? 4.713 -5.597 1.169 1.00 83.19 81 VAL A O 1
ATOM 639 N N . CYS A 1 82 ? 2.514 -6.035 1.012 1.00 80.25 82 CYS A N 1
ATOM 640 C CA . CYS A 1 82 ? 2.142 -5.752 2.388 1.00 80.25 82 CYS A CA 1
ATOM 641 C C . CYS A 1 82 ? 1.064 -6.755 2.810 1.00 80.25 82 CYS A C 1
ATOM 643 O O . CYS A 1 82 ? -0.127 -6.563 2.574 1.00 80.25 82 CYS A O 1
ATOM 645 N N . GLN A 1 83 ? 1.496 -7.865 3.412 1.00 79.12 83 GLN A N 1
ATOM 646 C CA . GLN A 1 83 ? 0.596 -8.932 3.871 1.00 79.12 83 GLN A CA 1
ATOM 647 C C . GLN A 1 83 ? 0.169 -8.767 5.336 1.00 79.12 83 GLN A C 1
ATOM 649 O O . GLN A 1 83 ? -0.637 -9.549 5.840 1.00 79.12 83 GLN A O 1
ATOM 654 N N . ALA A 1 84 ? 0.706 -7.767 6.037 1.00 80.12 84 ALA A N 1
ATOM 655 C CA . ALA A 1 84 ? 0.403 -7.552 7.440 1.00 80.12 84 ALA A CA 1
ATOM 656 C C . ALA A 1 84 ? -1.057 -7.126 7.638 1.00 80.12 84 ALA A C 1
ATOM 658 O O . ALA A 1 84 ? -1.564 -6.225 6.969 1.00 80.12 84 ALA A O 1
ATOM 659 N N . ASN A 1 85 ? -1.722 -7.727 8.626 1.00 79.12 85 ASN A N 1
ATOM 660 C CA . ASN A 1 85 ? -3.023 -7.251 9.077 1.00 79.12 85 ASN A CA 1
ATOM 661 C C . ASN A 1 85 ? -2.830 -6.023 9.976 1.00 79.12 85 ASN A C 1
ATOM 663 O O . ASN A 1 85 ? -2.708 -6.129 11.197 1.00 79.12 85 ASN A O 1
ATOM 667 N N . ILE A 1 86 ? -2.799 -4.846 9.358 1.00 78.06 86 ILE A N 1
ATOM 668 C CA . ILE A 1 86 ? -2.572 -3.567 10.042 1.00 78.06 86 ILE A CA 1
ATOM 669 C C . ILE A 1 86 ? -3.607 -3.320 11.147 1.00 78.06 86 ILE A C 1
ATOM 671 O O . ILE A 1 86 ? -3.258 -2.814 12.212 1.00 78.06 86 ILE A O 1
ATOM 675 N N . ASN A 1 87 ? -4.860 -3.731 10.937 1.00 77.19 87 ASN A N 1
ATOM 676 C CA . ASN A 1 87 ? -5.927 -3.568 11.925 1.00 77.19 87 ASN A CA 1
ATOM 677 C C . ASN A 1 87 ? -5.642 -4.354 13.212 1.00 77.19 87 ASN A C 1
ATOM 679 O O . ASN A 1 87 ? -5.940 -3.866 14.300 1.00 77.19 87 ASN A O 1
ATOM 683 N N . HIS A 1 88 ? -5.018 -5.531 13.104 1.00 83.19 88 HIS A N 1
ATOM 684 C CA . HIS A 1 88 ? -4.655 -6.356 14.258 1.00 83.19 88 HIS A CA 1
ATOM 685 C C . HIS A 1 88 ? -3.533 -5.735 15.103 1.00 83.19 88 HIS A C 1
ATOM 687 O O . HIS A 1 88 ? -3.538 -5.845 16.326 1.00 83.19 88 HIS A O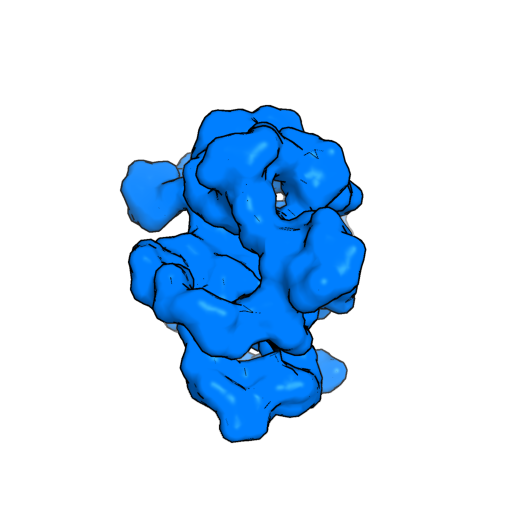 1
ATOM 693 N N . HIS A 1 89 ? -2.591 -5.044 14.461 1.00 84.81 89 HIS A N 1
ATOM 694 C CA . HIS A 1 89 ? -1.462 -4.395 15.131 1.00 84.81 89 HIS A CA 1
ATOM 695 C C . HIS A 1 89 ? -1.714 -2.917 15.462 1.00 84.81 89 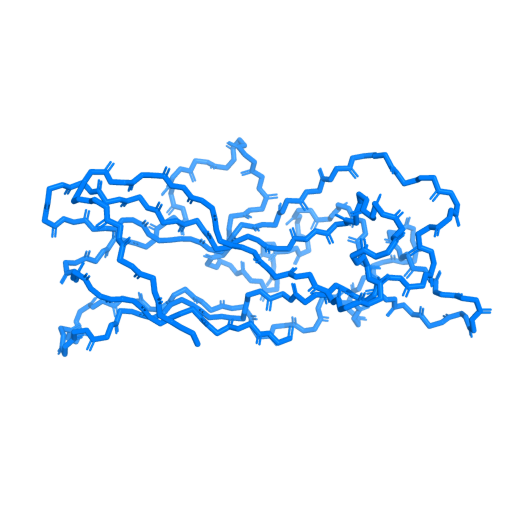HIS A C 1
ATOM 697 O O . HIS A 1 89 ? -0.818 -2.234 15.956 1.00 84.81 89 HIS A O 1
ATOM 703 N N . CYS A 1 90 ? -2.918 -2.412 15.187 1.00 81.94 90 CYS A N 1
ATOM 704 C CA . CYS A 1 90 ? -3.247 -1.009 15.367 1.00 81.94 90 CYS A CA 1
ATOM 705 C C . CYS A 1 90 ? -3.294 -0.632 16.861 1.00 81.94 90 CYS A C 1
ATOM 707 O O . CYS A 1 90 ? -4.084 -1.225 17.605 1.00 81.94 90 CYS A O 1
ATOM 709 N N . PRO A 1 91 ? -2.517 0.367 17.324 1.00 85.19 91 PRO A N 1
ATOM 710 C CA . PRO A 1 91 ? -2.556 0.823 18.708 1.00 85.19 91 PRO A CA 1
ATOM 711 C C . PRO A 1 91 ? -3.947 1.348 19.091 1.00 85.19 91 PRO A C 1
ATOM 713 O O . PRO A 1 91 ? -4.597 1.978 18.255 1.00 85.19 91 PRO A O 1
ATOM 716 N N . PRO A 1 92 ? -4.402 1.184 20.349 1.00 85.75 92 PRO A N 1
ATOM 717 C CA . PRO A 1 92 ? -5.748 1.586 20.772 1.00 85.75 92 PRO A CA 1
ATOM 718 C C . PRO A 1 92 ? -6.122 3.037 20.442 1.00 85.75 92 PRO A C 1
ATOM 720 O O . PRO A 1 92 ? -7.257 3.300 20.054 1.00 85.75 92 PRO A O 1
ATOM 723 N N . THR A 1 93 ? -5.170 3.971 20.529 1.00 82.75 93 THR A N 1
ATOM 724 C CA . THR A 1 93 ? -5.361 5.399 20.210 1.00 82.75 93 THR A CA 1
ATOM 725 C C . THR A 1 93 ? -5.591 5.670 18.718 1.00 82.75 93 THR A C 1
ATOM 727 O O . THR A 1 93 ? -6.147 6.708 18.358 1.00 82.75 93 THR A O 1
ATOM 730 N N . HIS A 1 94 ? -5.215 4.727 17.851 1.00 79.25 94 HIS A N 1
ATOM 731 C CA . HIS A 1 94 ? -5.358 4.807 16.398 1.00 79.25 94 HIS A CA 1
ATOM 732 C C . HIS A 1 94 ? -6.460 3.886 15.855 1.00 79.25 94 HIS A C 1
ATOM 734 O O . HIS A 1 94 ? -6.782 3.958 14.674 1.00 79.25 94 HIS A O 1
ATOM 740 N N . GLN A 1 95 ? -7.082 3.043 16.679 1.00 80.44 95 GLN A N 1
ATOM 741 C CA . GLN A 1 95 ? -8.127 2.130 16.217 1.00 80.44 95 GLN A CA 1
ATOM 742 C C . GLN A 1 95 ? -9.393 2.888 15.798 1.00 80.44 95 GLN A C 1
ATOM 744 O O . GLN A 1 95 ? -9.947 3.689 16.554 1.00 80.44 95 GLN A O 1
ATOM 749 N N . ILE A 1 96 ? -9.896 2.585 14.603 1.00 75.50 96 ILE A N 1
ATOM 750 C CA . ILE A 1 96 ? -11.250 2.937 14.174 1.00 75.50 96 ILE A CA 1
ATOM 751 C C . ILE A 1 96 ? -12.095 1.684 14.337 1.00 75.50 96 ILE A C 1
ATOM 753 O O . ILE A 1 96 ? -11.829 0.657 13.709 1.00 75.50 96 ILE A O 1
ATOM 757 N N . LYS A 1 97 ? -13.105 1.773 15.200 1.00 77.00 97 LYS A N 1
ATOM 758 C CA . LYS A 1 97 ? -13.986 0.654 15.522 1.00 77.00 97 LYS A CA 1
ATOM 759 C C . LYS A 1 97 ? -15.359 0.833 14.890 1.00 77.00 97 LYS A C 1
ATOM 761 O O . LYS A 1 97 ? -15.865 1.956 14.814 1.00 77.00 97 LYS A O 1
ATOM 766 N N . ASN A 1 98 ? -15.956 -0.271 14.453 1.00 69.56 98 ASN A N 1
ATOM 767 C CA . ASN A 1 98 ? -17.351 -0.287 14.031 1.00 69.56 98 ASN A CA 1
ATOM 768 C C . ASN A 1 98 ? -18.300 -0.193 15.242 1.00 69.56 98 ASN A C 1
ATOM 770 O O . ASN A 1 98 ? -17.871 -0.078 16.393 1.00 69.56 98 ASN A 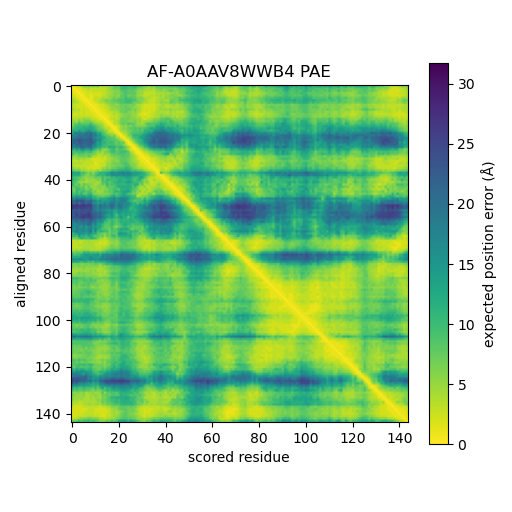O 1
ATOM 774 N N . ILE A 1 99 ? -19.608 -0.239 14.981 1.00 73.06 99 ILE A N 1
ATOM 775 C CA . ILE A 1 99 ? -20.642 -0.216 16.029 1.00 73.06 99 ILE A CA 1
ATOM 776 C C . ILE A 1 99 ? -20.582 -1.426 16.980 1.00 73.06 99 ILE A C 1
ATOM 778 O O . ILE A 1 99 ? -21.043 -1.324 18.110 1.00 73.06 99 ILE A O 1
ATOM 782 N N . GLU A 1 100 ? -19.976 -2.534 16.551 1.00 77.88 100 GLU A N 1
ATOM 783 C CA . GLU A 1 100 ? -19.787 -3.763 17.334 1.00 77.88 100 GLU A CA 1
ATOM 784 C C . GLU A 1 100 ? -18.466 -3.753 18.128 1.00 77.88 100 GLU A C 1
ATOM 786 O O . GLU A 1 100 ? -18.147 -4.709 18.828 1.00 77.88 100 GLU A O 1
ATOM 791 N N . GLY A 1 101 ? -17.670 -2.681 18.028 1.00 79.81 101 GLY A N 1
ATOM 792 C CA . GLY A 1 101 ? -16.375 -2.560 18.703 1.00 79.81 101 GLY A CA 1
ATOM 793 C C . GLY A 1 101 ? -15.203 -3.244 17.986 1.00 79.81 101 GLY A C 1
ATOM 794 O O . GLY A 1 101 ? 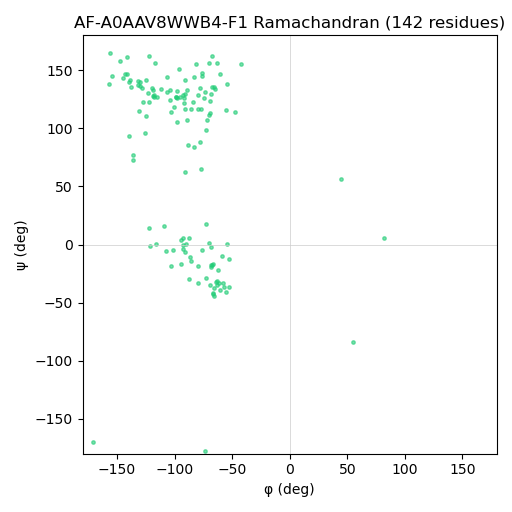-14.088 -3.239 18.514 1.00 79.81 101 GLY A O 1
ATOM 795 N N . VAL A 1 102 ? -15.414 -3.785 16.783 1.00 80.94 102 VAL A N 1
ATOM 796 C CA . VAL A 1 102 ? -14.383 -4.435 15.957 1.00 80.94 102 VAL A CA 1
ATOM 797 C C . VAL A 1 102 ? -13.525 -3.383 15.262 1.00 80.94 102 VAL A C 1
ATOM 799 O O . VAL A 1 102 ? -14.054 -2.430 14.691 1.00 80.94 102 VAL A O 1
ATOM 802 N N . VAL A 1 103 ? -12.199 -3.554 15.280 1.00 79.06 103 VAL A N 1
ATOM 803 C CA . VAL A 1 103 ? -11.264 -2.668 14.568 1.00 79.06 103 VAL A CA 1
ATOM 804 C C . VAL A 1 103 ? -11.399 -2.894 13.064 1.00 79.06 103 VAL A C 1
ATOM 806 O O . VAL A 1 103 ? -11.016 -3.942 12.550 1.00 79.06 103 VAL A O 1
ATOM 809 N N . VAL A 1 104 ? -11.931 -1.898 12.362 1.00 73.00 104 VAL A N 1
ATOM 810 C CA . VAL A 1 104 ? -12.161 -1.944 10.908 1.00 73.00 104 VAL A CA 1
ATOM 811 C C . VAL A 1 104 ? -11.129 -1.145 10.119 1.00 73.00 104 VAL A C 1
ATOM 813 O O . VAL A 1 104 ? -10.951 -1.383 8.927 1.00 73.00 104 VAL A O 1
ATOM 816 N N . ALA A 1 105 ? -10.424 -0.227 10.781 1.00 72.12 105 ALA A N 1
ATOM 817 C CA . ALA A 1 105 ? -9.332 0.533 10.191 1.00 72.12 105 ALA A CA 1
ATOM 818 C C . ALA A 1 105 ? -8.357 1.047 11.262 1.00 72.12 105 ALA A C 1
ATOM 820 O O . ALA A 1 105 ? -8.685 1.108 12.452 1.00 72.12 105 ALA A O 1
ATOM 821 N N . CYS A 1 106 ? -7.173 1.475 10.821 1.00 73.31 106 CYS A N 1
ATOM 822 C CA . CYS A 1 106 ? -6.166 2.116 11.659 1.00 73.31 106 CYS A CA 1
ATOM 823 C C . CYS A 1 106 ? -5.893 3.553 11.191 1.00 73.31 106 CYS A C 1
ATOM 825 O O . CYS A 1 106 ? -5.608 3.786 10.016 1.00 73.31 106 CYS A O 1
ATOM 827 N N . LYS A 1 107 ? -5.983 4.523 12.108 1.00 70.75 107 LYS A N 1
ATOM 828 C CA . LYS A 1 107 ? -5.530 5.908 11.903 1.00 70.75 107 LYS A CA 1
ATOM 829 C C . LYS A 1 107 ? -4.005 5.944 11.782 1.00 70.75 107 LYS A C 1
ATOM 831 O O . LYS A 1 107 ? -3.323 5.019 12.205 1.00 70.75 107 LYS A O 1
ATOM 836 N N . SER A 1 108 ? -3.490 7.050 11.245 1.00 67.75 108 SER A N 1
ATOM 837 C CA . SER A 1 108 ? -2.089 7.220 10.839 1.00 67.75 108 SER A CA 1
ATOM 838 C C . SER A 1 108 ? -1.115 6.751 11.913 1.00 67.75 108 SER A C 1
ATOM 840 O O . SER A 1 108 ? -1.066 7.341 12.990 1.00 67.75 108 SER A O 1
ATOM 842 N N . ALA A 1 109 ? -0.365 5.696 11.605 1.00 70.69 109 ALA A N 1
ATOM 843 C CA . ALA A 1 109 ? 0.757 5.215 12.395 1.00 70.69 109 ALA A CA 1
ATOM 844 C C . ALA A 1 109 ? 1.905 4.879 11.422 1.00 70.69 109 ALA A C 1
ATOM 846 O O . ALA A 1 109 ? 2.144 3.703 11.152 1.00 70.69 109 ALA A O 1
ATOM 847 N N . PRO A 1 110 ? 2.580 5.893 10.839 1.00 72.31 110 PRO A N 1
ATOM 848 C CA . PRO A 1 110 ? 3.576 5.684 9.785 1.00 72.31 110 PRO A CA 1
ATOM 849 C C . PRO A 1 110 ? 4.685 4.719 10.212 1.00 72.31 110 PRO A C 1
ATOM 851 O O . PRO A 1 110 ? 5.022 3.802 9.472 1.00 72.31 110 PRO A O 1
ATOM 854 N N . GLU A 1 111 ? 5.155 4.838 11.457 1.00 76.94 111 GLU A N 1
ATOM 855 C CA . GLU A 1 111 ? 6.144 3.928 12.048 1.00 76.94 111 GLU A CA 1
ATOM 856 C C . GLU A 1 111 ? 5.649 2.475 12.110 1.00 76.94 111 GLU A C 1
ATOM 858 O O . GLU A 1 111 ? 6.400 1.538 11.837 1.00 76.94 111 GLU A O 1
ATOM 863 N N . LEU A 1 112 ? 4.366 2.265 12.429 1.00 79.50 112 LEU A N 1
ATOM 864 C CA . LEU A 1 112 ? 3.756 0.936 12.417 1.00 79.50 112 LEU A CA 1
ATOM 865 C C . LEU A 1 112 ? 3.697 0.388 10.992 1.00 79.50 112 LEU A C 1
ATOM 867 O O . LEU A 1 112 ? 4.013 -0.779 10.772 1.00 79.50 112 LEU A O 1
ATOM 871 N N . PHE A 1 113 ? 3.288 1.215 10.032 1.00 77.38 113 PHE A N 1
ATOM 872 C CA . PHE A 1 113 ? 3.145 0.797 8.641 1.00 77.38 113 PHE A CA 1
ATOM 873 C C . PHE A 1 113 ? 4.498 0.460 8.032 1.00 77.38 113 PHE A C 1
ATOM 875 O O . PHE A 1 113 ? 4.621 -0.586 7.408 1.00 77.38 113 PHE A O 1
ATOM 882 N N . GLN A 1 114 ? 5.527 1.260 8.301 1.00 77.81 114 GLN A N 1
ATOM 883 C CA . GLN A 1 114 ? 6.888 0.980 7.861 1.00 77.81 114 GLN A CA 1
ATOM 884 C C . GLN A 1 114 ? 7.458 -0.279 8.530 1.00 77.81 114 GLN A C 1
ATOM 886 O O . GLN A 1 114 ? 8.122 -1.081 7.877 1.00 77.81 114 GLN A O 1
ATOM 891 N N . LYS A 1 115 ? 7.152 -0.516 9.812 1.00 82.31 115 LYS A N 1
ATOM 892 C CA . LYS A 1 115 ? 7.566 -1.739 10.517 1.00 82.31 115 LYS A CA 1
ATOM 893 C C . LYS A 1 115 ? 6.893 -2.996 9.962 1.00 82.31 115 LYS A C 1
ATOM 895 O O . LYS A 1 115 ? 7.539 -4.034 9.846 1.00 82.31 115 LYS A O 1
ATOM 900 N N . LEU A 1 116 ? 5.595 -2.927 9.678 1.00 82.00 116 LEU A N 1
ATOM 901 C CA . LEU A 1 116 ? 4.812 -4.064 9.190 1.00 82.00 116 LEU A CA 1
ATOM 902 C C . LEU A 1 116 ? 5.005 -4.307 7.691 1.00 82.00 116 LEU A C 1
ATOM 904 O O . LEU A 1 116 ? 4.948 -5.449 7.238 1.00 82.00 116 LEU A O 1
ATOM 908 N N . CYS A 1 117 ? 5.214 -3.234 6.935 1.00 79.44 117 CYS A N 1
ATOM 909 C CA . CYS A 1 117 ? 5.296 -3.215 5.485 1.00 79.44 117 CYS A CA 1
ATOM 910 C C . CYS A 1 117 ? 6.471 -2.323 5.055 1.00 79.44 117 CYS A C 1
ATOM 912 O O . CYS A 1 117 ? 6.271 -1.196 4.609 1.00 79.44 117 CYS A O 1
ATOM 914 N N . PRO A 1 118 ? 7.713 -2.826 5.165 1.00 77.56 118 PRO A N 1
ATOM 915 C CA . PRO A 1 118 ? 8.925 -2.035 4.929 1.00 77.56 118 PRO A CA 1
ATOM 916 C C . PRO A 1 118 ? 9.115 -1.607 3.470 1.00 77.56 118 PRO A C 1
ATOM 918 O O . PRO A 1 118 ? 9.882 -0.694 3.196 1.00 77.56 118 PRO A O 1
ATOM 921 N N . LEU A 1 119 ? 8.424 -2.261 2.532 1.00 75.31 119 LEU A N 1
ATOM 922 C CA . LEU A 1 119 ? 8.407 -1.895 1.112 1.00 75.31 119 LEU A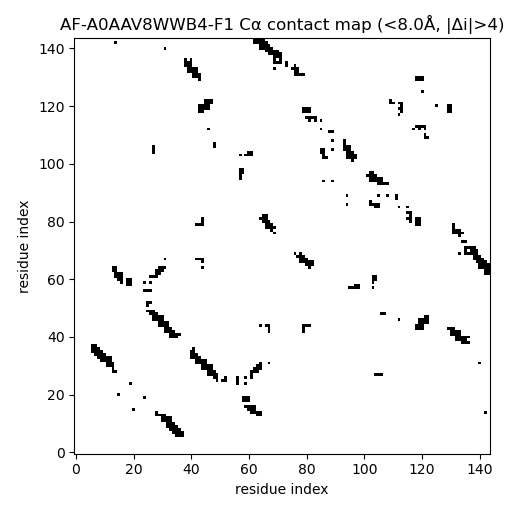 CA 1
ATOM 923 C C . LEU A 1 119 ? 7.248 -0.951 0.758 1.00 75.31 119 LEU A C 1
ATOM 925 O O . LEU A 1 119 ? 7.009 -0.679 -0.417 1.00 75.31 119 LEU A O 1
ATOM 929 N N . ALA A 1 120 ? 6.486 -0.501 1.755 1.00 71.50 120 ALA A N 1
ATOM 930 C CA . ALA A 1 120 ? 5.415 0.454 1.562 1.00 71.50 120 ALA A CA 1
ATOM 931 C C . ALA A 1 120 ? 5.882 1.886 1.848 1.00 71.50 120 ALA A C 1
ATOM 933 O O . ALA A 1 120 ? 6.764 2.143 2.664 1.00 71.50 120 ALA A O 1
ATOM 934 N N . ILE A 1 121 ? 5.240 2.823 1.168 1.00 71.62 121 ILE A N 1
ATOM 935 C CA . ILE A 1 121 ? 5.379 4.262 1.337 1.00 71.62 121 ILE A CA 1
ATOM 936 C C . ILE A 1 121 ? 4.422 4.667 2.468 1.00 71.62 121 ILE A C 1
ATOM 938 O O . ILE A 1 121 ? 3.203 4.483 2.353 1.00 71.62 121 ILE A O 1
ATOM 942 N N . ALA A 1 122 ? 4.954 5.169 3.581 1.00 66.19 122 ALA A N 1
ATOM 943 C CA . ALA A 1 122 ? 4.166 5.478 4.773 1.00 66.19 122 ALA A CA 1
ATOM 944 C C . ALA A 1 122 ? 3.708 6.946 4.822 1.00 66.19 122 ALA A C 1
ATOM 946 O O . ALA A 1 122 ? 2.769 7.262 5.555 1.00 66.19 122 ALA A O 1
ATOM 947 N N . SER A 1 123 ? 4.310 7.836 4.028 1.00 62.56 123 SER A N 1
ATOM 948 C CA . SER A 1 123 ? 3.896 9.237 3.912 1.00 62.56 123 SER A CA 1
ATOM 949 C C . SER A 1 123 ? 4.125 9.809 2.504 1.00 62.56 123 SER A C 1
ATOM 951 O O . SER A 1 123 ? 4.943 9.297 1.756 1.00 62.56 123 SER A O 1
ATOM 953 N N . GLU A 1 124 ? 3.422 10.884 2.117 1.00 61.66 124 GLU A N 1
ATOM 954 C CA . GLU A 1 124 ? 3.720 11.594 0.849 1.00 61.66 124 GLU A CA 1
ATOM 955 C C . GLU A 1 124 ? 5.073 12.317 0.874 1.00 61.66 124 GLU A C 1
ATOM 957 O O . GLU A 1 124 ? 5.597 12.676 -0.177 1.00 61.66 124 GLU A O 1
ATOM 962 N N . ALA A 1 125 ? 5.613 12.539 2.077 1.00 55.50 125 ALA A N 1
ATOM 963 C CA . ALA A 1 125 ? 6.951 13.065 2.300 1.00 55.50 125 ALA A CA 1
ATOM 964 C C . ALA A 1 125 ? 8.016 11.956 2.324 1.00 55.50 125 ALA A C 1
ATOM 966 O O . ALA A 1 125 ? 9.205 12.273 2.291 1.00 55.50 125 ALA A O 1
ATOM 967 N N . ASP A 1 126 ? 7.609 10.678 2.373 1.00 51.59 126 ASP A N 1
ATOM 968 C CA . ASP A 1 126 ? 8.523 9.567 2.165 1.00 51.59 126 ASP A CA 1
ATOM 969 C C . ASP A 1 126 ? 8.911 9.616 0.702 1.00 51.59 126 ASP A C 1
ATOM 971 O O . ASP A 1 126 ? 8.098 9.432 -0.208 1.00 51.59 126 ASP A O 1
ATOM 975 N N . ASP A 1 127 ? 10.185 9.918 0.521 1.00 54.03 127 ASP A N 1
ATOM 976 C CA . ASP A 1 127 ? 10.880 9.908 -0.740 1.00 54.03 127 ASP A CA 1
ATOM 977 C C . ASP A 1 127 ? 10.492 8.679 -1.575 1.00 54.03 127 ASP A C 1
ATOM 979 O O . ASP A 1 127 ? 10.181 7.592 -1.077 1.00 54.03 127 ASP A O 1
ATOM 983 N N . ILE A 1 128 ? 10.655 8.821 -2.880 1.00 58.94 128 ILE A N 1
ATOM 984 C CA . ILE A 1 128 ? 10.569 7.765 -3.900 1.00 58.94 128 ILE A CA 1
ATOM 985 C C . ILE A 1 128 ? 11.506 6.561 -3.609 1.00 58.94 128 ILE A C 1
ATOM 987 O O . ILE A 1 128 ? 11.541 5.600 -4.371 1.00 58.94 128 ILE A O 1
ATOM 991 N N . SER A 1 129 ? 12.258 6.601 -2.505 1.00 62.69 129 SER A N 1
ATOM 992 C CA . SER A 1 129 ? 13.212 5.615 -1.997 1.00 62.69 129 SER A CA 1
ATOM 993 C C . SER A 1 129 ? 12.608 4.234 -1.742 1.00 62.69 129 SER A C 1
ATOM 995 O O . SER A 1 129 ? 13.288 3.235 -1.975 1.00 62.69 129 SER A O 1
ATOM 997 N N . ASN A 1 130 ? 11.336 4.155 -1.336 1.00 66.31 130 ASN A N 1
ATOM 998 C CA . ASN A 1 130 ? 10.640 2.875 -1.151 1.00 66.31 130 ASN A CA 1
ATOM 999 C C . ASN A 1 130 ? 9.869 2.420 -2.399 1.00 66.31 130 ASN A C 1
ATOM 1001 O O . ASN A 1 130 ? 9.259 1.349 -2.381 1.00 66.31 130 ASN A O 1
ATOM 1005 N N . MET A 1 131 ? 9.889 3.193 -3.494 1.00 73.25 131 MET A N 1
ATOM 1006 C CA . MET A 1 131 ? 9.343 2.709 -4.758 1.00 73.25 131 MET A CA 1
ATOM 1007 C C . MET A 1 131 ? 10.272 1.671 -5.379 1.00 73.25 131 MET A C 1
ATOM 1009 O O . MET A 1 131 ? 11.474 1.869 -5.556 1.00 73.25 131 MET A O 1
ATOM 1013 N N . LEU A 1 132 ? 9.675 0.560 -5.781 1.00 79.94 132 LEU A N 1
ATOM 1014 C CA . LEU A 1 132 ? 10.340 -0.486 -6.527 1.00 79.94 132 LEU A CA 1
ATOM 1015 C C . LEU A 1 132 ? 10.336 -0.123 -8.005 1.00 79.94 132 LEU A C 1
ATOM 1017 O O . LEU A 1 132 ? 9.284 0.075 -8.613 1.00 79.94 132 LEU A O 1
ATOM 1021 N N . SER A 1 133 ? 11.531 -0.063 -8.577 1.00 81.50 133 SER A N 1
ATOM 1022 C CA . SER A 1 133 ? 11.745 0.164 -9.999 1.00 81.50 133 SER A CA 1
ATOM 1023 C C . SER A 1 133 ? 11.816 -1.169 -10.745 1.00 81.50 133 SER A C 1
ATOM 1025 O O . SER A 1 133 ? 12.552 -2.077 -10.347 1.00 81.50 133 SER A O 1
ATOM 1027 N N . CYS A 1 134 ? 11.042 -1.305 -11.821 1.00 83.31 134 CYS A N 1
ATOM 1028 C CA . CYS A 1 134 ? 11.028 -2.495 -12.666 1.00 83.31 134 CYS A CA 1
ATOM 1029 C C . CYS A 1 134 ? 10.798 -2.130 -14.135 1.00 83.31 134 CYS A C 1
ATOM 1031 O O . CYS A 1 134 ? 10.009 -1.247 -14.459 1.00 83.31 134 CYS A O 1
ATOM 1033 N N . ARG A 1 135 ? 11.452 -2.858 -15.046 1.00 82.00 135 ARG A N 1
ATOM 1034 C CA . ARG A 1 135 ? 11.152 -2.793 -16.481 1.00 82.00 135 ARG A CA 1
ATOM 1035 C C . ARG A 1 135 ? 10.051 -3.795 -16.823 1.00 82.00 135 ARG A C 1
ATOM 1037 O O . ARG A 1 135 ? 10.335 -4.935 -17.200 1.00 82.00 135 ARG A O 1
ATOM 1044 N N . SER A 1 136 ? 8.803 -3.372 -16.651 1.00 80.88 136 SER A N 1
ATOM 1045 C CA . SER A 1 136 ? 7.607 -4.110 -17.060 1.00 80.88 136 SER A CA 1
ATOM 1046 C C . SER A 1 136 ? 6.570 -3.141 -17.610 1.00 80.88 136 SER A C 1
ATOM 1048 O O . SER A 1 136 ? 6.450 -2.023 -17.126 1.00 80.88 136 SER A O 1
ATOM 1050 N N . ASN A 1 137 ? 5.788 -3.596 -18.584 1.00 79.50 137 ASN A N 1
ATOM 1051 C CA . ASN A 1 137 ? 4.707 -2.804 -19.177 1.00 79.50 137 ASN A CA 1
ATOM 1052 C C . ASN A 1 137 ? 3.336 -3.221 -18.622 1.00 79.50 137 ASN A C 1
ATOM 1054 O O . ASN A 1 137 ? 2.311 -2.647 -18.971 1.00 79.50 137 ASN A O 1
ATOM 1058 N N . THR A 1 138 ? 3.304 -4.262 -17.788 1.00 86.12 138 THR A N 1
ATOM 1059 C CA . THR A 1 138 ? 2.079 -4.854 -17.254 1.00 86.12 138 THR A CA 1
ATOM 1060 C C . THR A 1 138 ? 2.259 -5.210 -15.780 1.00 86.12 138 THR A C 1
ATOM 1062 O O . THR A 1 138 ? 3.326 -5.669 -15.353 1.00 86.12 138 THR A O 1
ATOM 1065 N N . TYR A 1 139 ? 1.211 -4.956 -14.996 1.00 86.56 139 TYR A N 1
ATOM 1066 C CA . TYR A 1 139 ? 1.197 -5.117 -13.545 1.00 86.56 139 TYR A CA 1
ATOM 1067 C C . TYR A 1 139 ? -0.122 -5.733 -13.091 1.00 86.56 139 TYR A C 1
ATOM 1069 O O . TYR A 1 139 ? -1.189 -5.383 -13.598 1.00 86.56 139 TYR A O 1
ATOM 1077 N N . LEU A 1 140 ? -0.046 -6.612 -12.096 1.00 87.69 140 LEU A N 1
ATOM 1078 C CA . LEU A 1 140 ? -1.197 -7.093 -11.348 1.00 87.69 140 LEU A CA 1
ATOM 1079 C C . LEU A 1 140 ? -1.220 -6.412 -9.982 1.00 87.69 140 LEU A C 1
ATOM 1081 O O . LEU A 1 140 ? -0.262 -6.507 -9.216 1.00 87.69 140 LEU A O 1
ATOM 1085 N N . VAL A 1 141 ? -2.337 -5.754 -9.680 1.00 86.44 141 VAL A N 1
ATOM 1086 C CA . VAL A 1 141 ? -2.619 -5.181 -8.362 1.00 86.44 141 VAL A CA 1
ATOM 1087 C C . VAL A 1 141 ? -3.607 -6.100 -7.652 1.00 86.44 141 VAL A C 1
ATOM 1089 O O . VAL A 1 141 ? -4.751 -6.236 -8.092 1.00 86.44 141 VAL A O 1
ATOM 1092 N N . LEU A 1 142 ? -3.172 -6.736 -6.566 1.00 83.88 142 LEU A N 1
ATOM 1093 C CA . LEU A 1 142 ? -4.036 -7.539 -5.706 1.00 83.88 142 LEU A CA 1
ATOM 1094 C C . LEU A 1 142 ? -4.514 -6.691 -4.533 1.00 83.88 142 LEU A C 1
ATOM 1096 O O . LEU A 1 142 ? -3.723 -6.099 -3.799 1.00 83.88 142 LEU A O 1
ATOM 1100 N N . ILE A 1 143 ? -5.827 -6.666 -4.349 1.00 76.81 143 ILE A N 1
ATOM 1101 C CA . ILE A 1 143 ? -6.514 -5.926 -3.294 1.00 76.81 143 ILE A CA 1
ATOM 1102 C C . ILE A 1 143 ? -7.275 -6.948 -2.453 1.00 76.81 143 ILE A C 1
ATOM 1104 O O . ILE A 1 143 ? -7.928 -7.829 -3.016 1.00 76.81 143 ILE A O 1
ATOM 1108 N N . GLY A 1 144 ? -7.195 -6.852 -1.126 1.00 66.25 144 GLY A N 1
ATOM 1109 C CA . GLY A 1 144 ? -7.919 -7.752 -0.231 1.00 66.25 144 GLY A CA 1
ATOM 1110 C C . GLY A 1 144 ? -8.115 -7.213 1.170 1.00 66.25 144 GLY A C 1
ATOM 1111 O O . GLY A 1 144 ? -7.842 -6.018 1.412 1.00 66.25 144 GLY A O 1
#

InterPro domains:
  IPR001938 Thaumatin family [PF00314] (3-114)
  IPR001938 Thaumatin family [PS51367] (10-144)
  IPR037176 Osmotin/thaumatin-like superfamily [G3DSA:2.60.110.10] (1-143)
  IPR037176 Osmotin/thaumatin-like superfamily [SSF49870] (2-141)

Sequence (144 aa):
ASIVVEDNWSGRIWAQSAECKAKRCNSPYTVAVLKFEEKTVMTGIMFQLQTALTDQLRQCQVWLPKEIQPTSPNHSCKTAVCQANINHHCPPTHQIKNIEGVVVACKSAPELFQKLCPLAIASEADDISNMLSCRSNTYLVLIG

Mean predicted aligned error: 9.02 Å

pLDDT: mean 71.72, std 11.72, range [40.66, 89.75]

Solvent-accessible surface area (backbone atoms only — not comparable to full-atom values): 8334 Å² total; per-residue (Å²): 140,88,85,88,75,62,67,68,39,68,52,75,48,71,65,75,39,78,72,29,71,80,65,75,60,64,56,57,41,28,27,38,35,43,34,34,52,86,70,38,24,38,35,27,38,31,54,47,73,59,90,67,76,58,90,84,56,42,76,48,61,57,32,33,53,32,33,42,34,62,69,51,90,57,86,85,49,70,62,34,54,37,87,58,64,56,46,80,72,37,52,79,94,30,48,38,46,28,93,87,66,48,60,55,38,53,49,94,48,46,72,58,46,35,71,62,18,69,43,30,33,47,42,94,83,50,60,76,79,42,40,42,68,30,77,45,96,45,71,47,76,42,69,88

Nearest PDB structures (foldseek):
  2ahn-assembly1_A  TM=7.311E-01  e=1.167E-04  Prunus avium

Radius of gyration: 15.74 Å; Cα contacts (8 Å, |Δi|>4): 307; chains: 1; bounding box: 39×27×42 Å